Protein AF-A0A2N2J6Y8-F1 (afdb_monomer)

Solvent-accessible surface area (backbone atoms only — not comparable to full-atom values): 2978 Å² total; per-residue (Å²): 109,39,67,56,40,66,70,31,66,57,43,42,47,12,23,73,60,62,58,60,72,51,29,55,49,50,63,60,31,46,76,76,74,34,72,34,41,50,41,27,27,72,74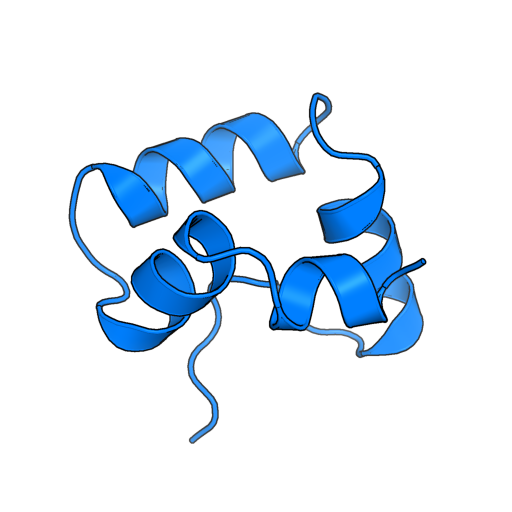,69,73,44,59,65,52,54,66,87,126

Radius of gyration: 9.7 Å; Cα contacts (8 Å, |Δi|>4): 65; chains: 1; bounding box: 26×19×23 Å

Secondary structure (DSSP, 8-state):
-HHHHHH-HHHHHHHHH-SSHHHHHHHHHTTTT-HHHHHHHHHHSS-TTS---

Foldseek 3Di:
DLVVLVVPPLLVVLQVPVDDDSVVVLVVCLVPPDPNQVVNCVPVVDGSNHYDD

Sequence (53 aa):
MAQFCVTCPVCKHARKKQQGAAFWFVKKIESGLCPFCKAYERVYGRKAHQPLH

pLDDT: mean 72.62, std 6.17, range [49.78, 82.25]

Mean predicted aligned error: 6.28 Å

Structure (mmCIF, N/CA/C/O backbone):
data_AF-A0A2N2J6Y8-F1
#
_entry.id   AF-A0A2N2J6Y8-F1
#
loop_
_atom_site.group_PDB
_atom_site.id
_atom_site.type_symbol
_atom_site.label_atom_id
_atom_site.label_alt_id
_atom_site.label_comp_id
_atom_site.label_asym_id
_atom_site.label_entity_id
_atom_site.label_seq_id
_atom_site.pdbx_PDB_ins_code
_atom_site.Cartn_x
_atom_site.Cartn_y
_atom_site.Cartn_z
_atom_site.occupancy
_atom_site.B_iso_or_equiv
_atom_site.auth_seq_id
_atom_site.auth_comp_id
_atom_site.auth_asym_id
_atom_site.auth_atom_id
_atom_site.pdbx_PDB_model_num
ATOM 1 N N . MET A 1 1 ? 4.012 -9.120 -9.744 1.00 59.22 1 MET A N 1
ATOM 2 C CA . MET A 1 1 ? 4.366 -7.897 -8.976 1.00 59.22 1 MET A CA 1
ATOM 3 C C . MET A 1 1 ? 3.154 -7.228 -8.318 1.00 59.22 1 MET A C 1
ATOM 5 O O . MET A 1 1 ? 3.203 -7.006 -7.118 1.00 59.22 1 MET A O 1
ATOM 9 N N . ALA A 1 2 ? 2.040 -6.971 -9.018 1.00 62.72 2 ALA A N 1
ATOM 10 C CA . ALA A 1 2 ? 0.844 -6.349 -8.415 1.00 62.72 2 ALA A CA 1
ATOM 11 C C . ALA A 1 2 ? 0.214 -7.144 -7.243 1.00 62.72 2 ALA A C 1
ATOM 13 O O . ALA A 1 2 ? -0.316 -6.544 -6.313 1.00 62.72 2 ALA A O 1
ATOM 14 N N . GLN A 1 3 ? 0.319 -8.480 -7.238 1.00 64.81 3 GLN A N 1
ATOM 15 C CA . GLN A 1 3 ? -0.162 -9.334 -6.139 1.00 64.81 3 GLN A CA 1
ATOM 16 C C . GLN A 1 3 ? 0.528 -9.052 -4.797 1.00 64.81 3 GLN A C 1
ATOM 18 O O . GLN A 1 3 ? -0.110 -9.171 -3.758 1.00 64.81 3 GLN A O 1
ATOM 23 N N . PHE A 1 4 ? 1.786 -8.598 -4.807 1.00 69.50 4 PHE A N 1
ATOM 24 C CA . PHE A 1 4 ? 2.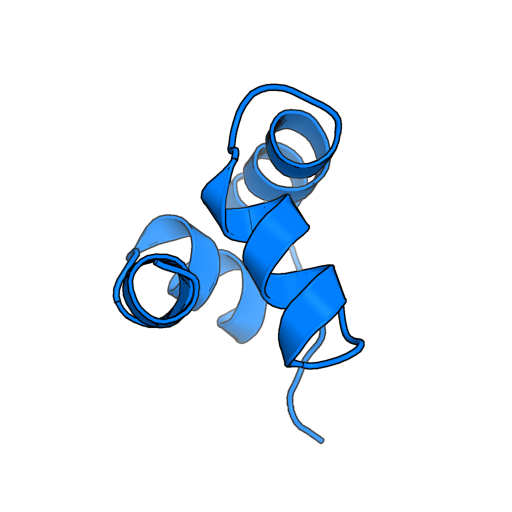504 -8.241 -3.580 1.00 69.50 4 PHE A CA 1
ATOM 25 C C . PHE A 1 4 ? 1.866 -7.034 -2.875 1.00 69.50 4 PHE A C 1
ATOM 27 O O . PHE A 1 4 ? 1.895 -6.913 -1.654 1.00 69.50 4 PHE A O 1
ATOM 34 N N . CYS A 1 5 ? 1.216 -6.156 -3.645 1.00 69.12 5 CYS A N 1
ATOM 35 C CA . CYS A 1 5 ? 0.441 -5.041 -3.110 1.00 69.12 5 CYS A CA 1
ATOM 36 C C . CYS A 1 5 ? -0.822 -5.527 -2.369 1.00 69.12 5 CYS A C 1
ATOM 38 O O . CYS A 1 5 ? -1.278 -4.871 -1.439 1.00 69.12 5 CYS A O 1
ATOM 40 N N . VAL A 1 6 ? -1.345 -6.709 -2.721 1.00 66.31 6 VAL A N 1
ATOM 41 C CA . VAL A 1 6 ? -2.504 -7.344 -2.064 1.00 66.31 6 VAL A CA 1
ATOM 42 C C . VAL A 1 6 ? -2.105 -7.997 -0.737 1.00 66.31 6 VAL A C 1
ATOM 44 O O . VAL A 1 6 ? -2.863 -7.946 0.232 1.00 66.31 6 VAL A O 1
ATOM 47 N N . THR A 1 7 ? -0.902 -8.571 -0.668 1.00 69.12 7 THR A N 1
ATOM 48 C CA . THR A 1 7 ? -0.322 -9.127 0.566 1.00 69.12 7 THR A CA 1
ATOM 49 C C . THR A 1 7 ? 0.329 -8.076 1.462 1.00 69.12 7 THR A C 1
ATOM 51 O O . THR A 1 7 ? 0.539 -8.343 2.643 1.00 69.12 7 THR A O 1
ATOM 54 N N . CYS A 1 8 ? 0.611 -6.874 0.952 1.00 75.00 8 CYS A N 1
ATOM 55 C CA . CYS A 1 8 ? 1.195 -5.801 1.746 1.00 75.00 8 CYS A CA 1
ATOM 56 C C . CYS A 1 8 ? 0.245 -5.402 2.894 1.00 75.00 8 CYS A C 1
ATOM 58 O O . CYS A 1 8 ? -0.865 -4.921 2.633 1.00 75.00 8 CYS A O 1
ATOM 60 N N . PRO A 1 9 ? 0.668 -5.529 4.167 1.00 75.12 9 PRO A N 1
ATOM 61 C CA . PRO A 1 9 ? -0.192 -5.241 5.312 1.00 75.12 9 PRO A CA 1
ATOM 62 C C . PRO A 1 9 ? -0.632 -3.775 5.340 1.00 75.12 9 PRO A C 1
ATOM 64 O O . PRO A 1 9 ? -1.762 -3.487 5.720 1.00 75.12 9 PRO A O 1
ATOM 67 N N . VAL A 1 10 ? 0.210 -2.856 4.860 1.00 77.38 10 VAL A N 1
ATOM 68 C CA . VAL A 1 10 ? -0.096 -1.421 4.782 1.00 77.38 10 VAL A CA 1
ATOM 69 C C . VAL A 1 10 ? -1.174 -1.140 3.733 1.00 77.38 10 VAL A C 1
ATOM 71 O O . VAL A 1 10 ? -2.163 -0.480 4.043 1.00 77.38 10 VAL A O 1
ATOM 74 N N . CYS A 1 11 ? -1.038 -1.683 2.519 1.00 76.19 11 CYS A N 1
ATOM 75 C CA . CYS A 1 11 ? -2.034 -1.508 1.455 1.00 76.19 11 CYS A CA 1
ATOM 76 C C . CYS A 1 11 ? -3.364 -2.185 1.820 1.00 76.19 11 CYS A C 1
ATOM 78 O O . CYS A 1 11 ? -4.429 -1.598 1.631 1.00 76.19 11 CYS A O 1
ATOM 80 N N . LYS A 1 12 ? -3.309 -3.374 2.435 1.00 77.81 12 LYS A N 1
ATOM 81 C CA . LYS A 1 12 ? -4.482 -4.089 2.957 1.00 77.81 12 LYS A CA 1
ATOM 82 C C . LYS A 1 12 ? -5.182 -3.302 4.067 1.00 77.81 12 LYS A C 1
ATOM 84 O O . LYS A 1 12 ? -6.407 -3.205 4.065 1.00 77.81 12 LYS A O 1
ATOM 89 N N . HIS A 1 13 ? -4.427 -2.718 4.998 1.00 79.00 13 HIS A N 1
ATOM 90 C CA . HIS A 1 13 ? -4.987 -1.907 6.081 1.00 79.00 13 HIS A CA 1
ATOM 91 C C . HIS A 1 13 ? -5.569 -0.588 5.5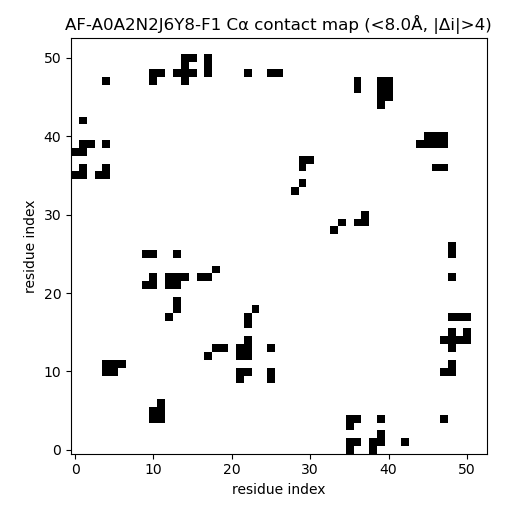59 1.00 79.00 13 HIS A C 1
ATOM 93 O O . HIS A 1 13 ? -6.671 -0.211 5.955 1.00 79.00 13 HIS A O 1
ATOM 99 N N . ALA A 1 14 ? -4.882 0.074 4.624 1.00 80.00 14 ALA A N 1
ATOM 100 C CA . ALA A 1 14 ? -5.372 1.277 3.958 1.00 80.00 14 ALA A CA 1
ATOM 101 C C . ALA A 1 14 ? -6.666 1.013 3.177 1.00 80.00 14 ALA A C 1
ATOM 103 O O . ALA A 1 14 ? -7.605 1.794 3.293 1.00 80.00 14 ALA A O 1
ATOM 104 N N . ARG A 1 15 ? -6.754 -0.112 2.456 1.00 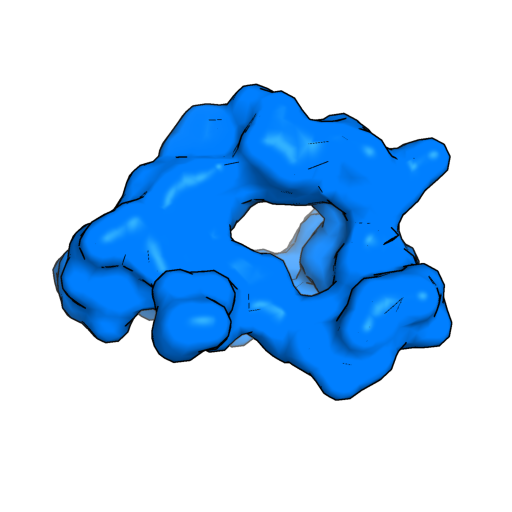76.94 15 ARG A N 1
ATOM 105 C CA . ARG A 1 15 ? -7.976 -0.551 1.766 1.00 76.94 15 ARG A CA 1
ATOM 106 C C . ARG A 1 15 ? -9.115 -0.871 2.734 1.00 76.94 15 ARG A C 1
ATOM 108 O O . ARG A 1 15 ? -10.254 -0.527 2.453 1.00 76.94 15 ARG A O 1
ATOM 115 N N . LYS A 1 16 ? -8.820 -1.533 3.859 1.00 76.94 16 LYS A N 1
ATOM 116 C CA . LYS A 1 16 ? -9.838 -1.954 4.835 1.00 76.94 16 LYS A CA 1
ATOM 117 C C . LYS A 1 16 ? -10.405 -0.784 5.637 1.00 76.94 16 LYS A C 1
ATOM 119 O O . LYS A 1 16 ? -11.599 -0.758 5.901 1.00 76.94 16 LYS A O 1
ATOM 124 N N . LYS A 1 17 ? -9.550 0.142 6.080 1.00 78.00 17 LYS A N 1
ATOM 125 C CA . LYS A 1 17 ? -9.973 1.267 6.921 1.00 78.00 17 LYS A CA 1
ATOM 126 C C . LYS A 1 17 ? -10.398 2.477 6.096 1.00 78.00 17 LYS A C 1
ATOM 128 O O . LYS A 1 17 ? -11.238 3.223 6.568 1.00 78.00 17 LYS A O 1
ATOM 133 N N . GLN A 1 18 ? -9.798 2.692 4.920 1.00 68.44 18 GLN A N 1
ATOM 134 C CA . GLN A 1 18 ? -10.000 3.862 4.049 1.00 68.44 18 GLN A CA 1
ATOM 135 C C . GLN A 1 18 ? -9.849 5.239 4.717 1.00 68.44 18 GLN A C 1
ATOM 137 O O . GLN A 1 18 ? -10.167 6.264 4.127 1.00 68.44 18 GLN A O 1
ATOM 142 N N . GLN A 1 19 ? -9.339 5.273 5.946 1.00 69.94 19 GLN A N 1
ATOM 143 C CA . GLN A 1 19 ? -9.200 6.469 6.757 1.00 69.94 19 GLN A CA 1
ATOM 144 C C . GLN A 1 19 ? -8.056 6.284 7.759 1.00 69.94 19 GLN A C 1
ATOM 146 O O . GLN A 1 19 ? -7.803 5.178 8.249 1.00 69.94 19 GLN A O 1
ATOM 151 N N . GLY A 1 20 ? -7.342 7.373 8.048 1.00 73.56 20 GLY A N 1
ATOM 152 C CA . GLY A 1 20 ? -6.216 7.405 8.985 1.00 73.56 20 GLY A CA 1
ATOM 153 C C . GLY A 1 20 ? -4.828 7.387 8.334 1.00 73.56 20 GLY A C 1
ATOM 154 O O . GLY A 1 20 ? -4.675 7.426 7.112 1.00 73.56 20 GLY A O 1
ATOM 155 N N . ALA A 1 21 ? -3.793 7.328 9.177 1.00 77.06 21 ALA A N 1
ATOM 156 C CA . ALA A 1 21 ? -2.394 7.500 8.775 1.00 77.06 21 ALA A CA 1
ATOM 157 C C . ALA A 1 21 ? -1.932 6.511 7.688 1.00 77.06 21 ALA A C 1
ATOM 159 O O . ALA A 1 21 ? -1.216 6.903 6.772 1.00 77.06 21 ALA A O 1
ATOM 160 N N . ALA A 1 22 ? -2.394 5.255 7.729 1.00 75.44 22 ALA A N 1
ATOM 161 C CA . ALA A 1 22 ? -2.064 4.253 6.712 1.00 75.44 22 ALA A CA 1
ATOM 162 C C . ALA A 1 22 ? -2.621 4.612 5.322 1.00 75.44 22 ALA A C 1
ATOM 164 O O . ALA A 1 22 ? -1.934 4.430 4.321 1.00 75.44 22 ALA A O 1
ATOM 165 N N . PHE A 1 23 ? -3.838 5.163 5.252 1.00 78.00 23 PHE A N 1
ATOM 166 C CA . PHE A 1 23 ? -4.433 5.629 3.996 1.00 78.00 23 PHE A CA 1
ATOM 167 C C . PHE A 1 23 ? -3.640 6.799 3.412 1.00 78.00 23 PHE A C 1
ATOM 169 O O . PHE A 1 23 ? -3.302 6.796 2.230 1.00 78.00 23 PHE A O 1
ATOM 176 N N . TRP A 1 24 ? -3.283 7.769 4.255 1.00 78.00 24 TRP A N 1
ATOM 177 C CA . TRP A 1 24 ? -2.505 8.930 3.827 1.00 78.00 24 TRP A CA 1
ATOM 178 C C . TRP A 1 24 ? -1.087 8.544 3.390 1.00 78.00 24 TRP A C 1
ATOM 180 O O . TRP A 1 24 ? -0.589 9.049 2.385 1.00 78.00 24 TRP A O 1
ATOM 190 N N . PHE A 1 25 ? -0.469 7.585 4.084 1.00 78.75 25 PHE A N 1
ATOM 191 C CA . PHE A 1 25 ? 0.825 7.023 3.712 1.00 78.75 25 PHE A CA 1
ATOM 192 C C . PHE A 1 25 ? 0.766 6.329 2.347 1.00 78.75 25 PHE A C 1
ATOM 194 O O . PHE A 1 25 ? 1.558 6.671 1.474 1.00 78.75 25 PHE A O 1
ATOM 201 N N . VAL A 1 26 ? -0.211 5.437 2.120 1.00 76.81 26 VAL A N 1
ATOM 202 C CA . VAL A 1 26 ? -0.411 4.762 0.820 1.00 76.81 26 VAL A CA 1
ATOM 203 C C . VAL A 1 26 ? -0.672 5.771 -0.299 1.00 76.81 26 VAL A C 1
ATOM 205 O O . VAL A 1 26 ? -0.049 5.685 -1.353 1.00 76.81 26 VAL A O 1
ATOM 208 N N . LYS A 1 27 ? -1.511 6.780 -0.050 1.00 75.19 27 LYS A N 1
ATOM 209 C CA . LYS A 1 27 ? -1.798 7.862 -1.003 1.00 75.19 27 LYS A CA 1
ATOM 210 C C . LYS A 1 27 ? -0.553 8.691 -1.354 1.00 75.19 27 LYS A C 1
ATOM 212 O O . LYS A 1 27 ? -0.429 9.172 -2.474 1.00 75.19 27 LYS A O 1
ATOM 217 N N . LYS A 1 28 ? 0.384 8.857 -0.417 1.00 77.50 28 LYS A N 1
ATOM 218 C CA . LYS A 1 28 ? 1.634 9.592 -0.654 1.00 77.50 28 LYS A CA 1
ATOM 219 C C . LYS A 1 28 ? 2.677 8.738 -1.386 1.00 77.50 28 LYS A C 1
ATOM 221 O O . LYS A 1 28 ? 3.360 9.244 -2.272 1.00 77.50 28 LYS A O 1
ATOM 226 N N . ILE A 1 29 ? 2.777 7.444 -1.067 1.00 76.31 29 ILE A N 1
ATOM 227 C CA . ILE A 1 29 ? 3.741 6.528 -1.705 1.00 76.31 29 ILE A CA 1
ATOM 228 C C . ILE A 1 29 ? 3.276 6.004 -3.071 1.00 76.31 29 ILE A C 1
ATOM 230 O O . ILE A 1 29 ? 4.133 5.699 -3.903 1.00 76.31 29 ILE A O 1
ATOM 234 N N . GLU A 1 30 ? 1.964 5.913 -3.341 1.00 70.94 30 GLU A N 1
ATOM 235 C CA . GLU A 1 30 ? 1.448 5.479 -4.654 1.00 70.94 30 GLU A CA 1
ATOM 236 C C . GLU A 1 30 ? 1.881 6.434 -5.775 1.00 70.94 30 GLU A C 1
ATOM 238 O O . GLU A 1 30 ? 2.080 6.005 -6.909 1.00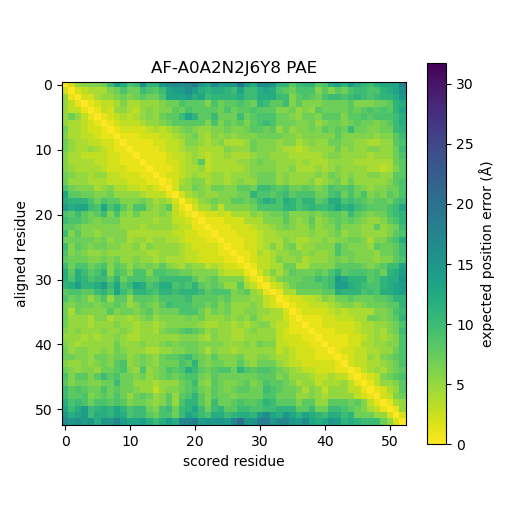 70.94 30 GLU A O 1
ATOM 243 N N . SER A 1 31 ? 2.118 7.708 -5.439 1.00 66.06 31 SER A N 1
ATOM 244 C CA . SER A 1 31 ? 2.475 8.760 -6.392 1.00 66.06 31 SER A CA 1
ATOM 245 C C . SER A 1 31 ? 3.907 8.664 -6.937 1.00 66.06 31 SER A C 1
ATOM 247 O O . SER A 1 31 ? 4.215 9.324 -7.927 1.00 66.06 31 SER A O 1
ATOM 249 N N . GLY A 1 32 ? 4.789 7.849 -6.342 1.00 62.88 32 GLY A N 1
ATOM 250 C CA . GLY A 1 32 ? 6.160 7.721 -6.855 1.00 62.88 32 GLY A CA 1
ATOM 251 C C . GLY A 1 32 ? 7.112 6.802 -6.094 1.00 62.88 32 GLY A C 1
ATOM 252 O O . GLY A 1 32 ? 8.120 6.397 -6.661 1.00 62.88 32 GLY A O 1
ATOM 253 N N . LEU A 1 33 ? 6.803 6.425 -4.850 1.00 69.12 33 LEU A N 1
ATOM 254 C CA . LEU A 1 33 ? 7.701 5.600 -4.032 1.00 69.12 33 LEU A CA 1
ATOM 255 C C . LEU A 1 33 ? 7.472 4.095 -4.220 1.00 69.12 33 LEU A C 1
ATOM 257 O O . LEU A 1 33 ? 8.396 3.304 -4.057 1.00 69.12 33 LEU A O 1
ATOM 261 N N . CYS A 1 34 ? 6.238 3.680 -4.528 1.00 70.75 34 CYS A N 1
ATOM 262 C CA . CYS A 1 34 ? 5.873 2.268 -4.562 1.00 70.75 34 CYS A CA 1
ATOM 263 C C . CYS A 1 34 ? 5.552 1.794 -5.994 1.00 70.75 34 CYS A C 1
ATOM 265 O O . CYS A 1 34 ? 4.433 2.014 -6.473 1.00 70.75 34 CYS A O 1
ATOM 267 N N . PRO A 1 35 ? 6.469 1.075 -6.676 1.00 70.50 35 PRO A N 1
ATOM 268 C CA . PRO A 1 35 ? 6.212 0.542 -8.018 1.00 70.50 35 PRO A CA 1
ATOM 269 C C . PRO A 1 35 ? 5.034 -0.448 -8.041 1.00 70.50 35 PRO A C 1
ATOM 271 O O . PRO A 1 35 ? 4.359 -0.602 -9.059 1.00 70.50 35 PRO A O 1
ATOM 274 N N . PHE A 1 36 ? 4.731 -1.078 -6.902 1.00 76.06 36 PHE A N 1
ATOM 275 C CA . PHE A 1 36 ? 3.641 -2.041 -6.765 1.00 76.06 36 PHE A CA 1
ATOM 276 C C . PHE A 1 36 ? 2.249 -1.403 -6.806 1.00 76.06 36 PHE A C 1
ATOM 278 O O . PHE A 1 36 ? 1.359 -1.988 -7.416 1.00 76.06 36 PHE A O 1
ATOM 285 N N . CYS A 1 37 ? 2.058 -0.214 -6.22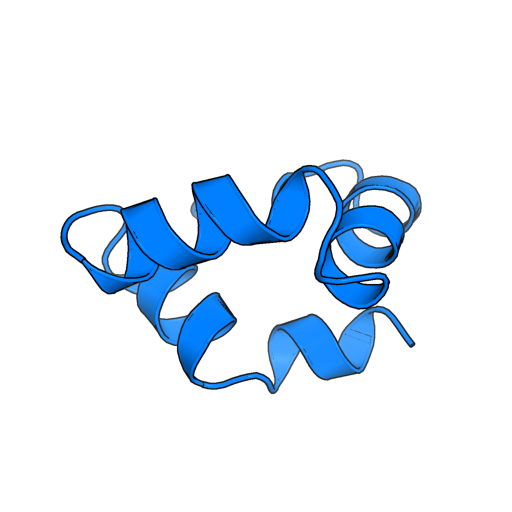0 1.00 74.31 37 CYS A N 1
ATOM 286 C CA . CYS A 1 37 ? 0.770 0.494 -6.277 1.00 74.31 37 CYS A CA 1
ATOM 287 C C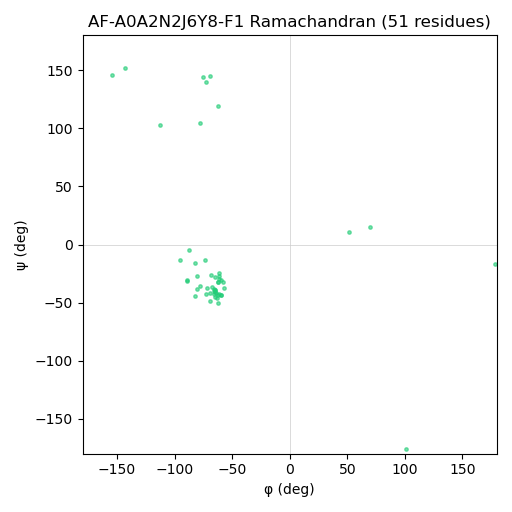 . CYS A 1 37 ? 0.444 0.915 -7.715 1.00 74.31 37 CYS A C 1
ATOM 289 O O . CYS A 1 37 ? -0.664 0.694 -8.196 1.00 74.31 37 CYS A O 1
ATOM 291 N N . LYS A 1 38 ? 1.447 1.419 -8.443 1.00 75.75 38 LYS A N 1
ATOM 292 C 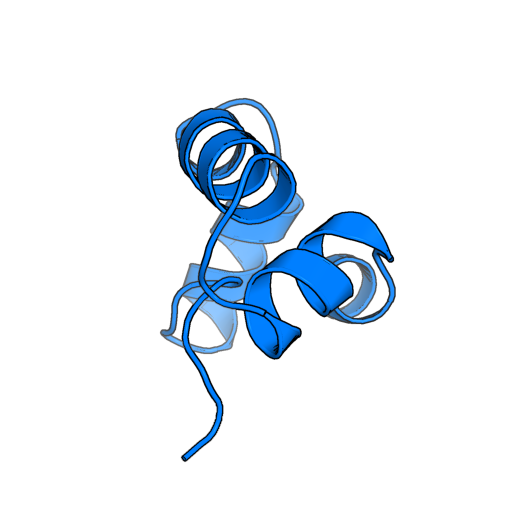CA . LYS A 1 38 ? 1.318 1.808 -9.854 1.00 75.75 38 LYS A CA 1
ATOM 293 C C . LYS A 1 38 ? 1.027 0.605 -10.759 1.00 75.75 38 LYS A C 1
ATOM 295 O O . LYS A 1 38 ? 0.219 0.691 -11.681 1.00 75.75 38 LYS A O 1
ATOM 300 N N . ALA A 1 39 ? 1.658 -0.538 -10.477 1.00 78.12 39 ALA A N 1
ATOM 301 C CA . ALA A 1 39 ? 1.350 -1.799 -11.148 1.00 78.12 39 ALA A CA 1
ATOM 302 C C . ALA A 1 39 ? -0.056 -2.314 -10.795 1.00 78.12 39 ALA A C 1
ATOM 304 O O . ALA A 1 39 ? -0.734 -2.857 -11.661 1.00 78.12 39 ALA A O 1
ATOM 305 N N . TYR A 1 40 ? -0.505 -2.134 -9.550 1.00 77.31 40 TYR A N 1
ATOM 306 C CA . TYR A 1 40 ? -1.852 -2.498 -9.117 1.00 77.31 40 TYR A CA 1
ATOM 307 C C . TYR A 1 40 ? -2.916 -1.687 -9.865 1.00 77.31 40 TYR A C 1
ATOM 309 O O . TYR A 1 40 ? -3.839 -2.284 -10.409 1.00 77.31 40 TYR A O 1
ATOM 317 N N . GLU A 1 41 ? -2.743 -0.367 -9.987 1.00 77.50 41 GLU A N 1
ATOM 318 C CA . GLU A 1 41 ? -3.627 0.483 -10.799 1.00 77.50 41 GLU A CA 1
ATOM 319 C C . GLU A 1 41 ? -3.646 0.068 -12.271 1.00 77.50 41 GLU A C 1
ATOM 321 O O . GLU A 1 41 ? -4.719 -0.030 -12.854 1.00 77.50 41 GLU A O 1
ATOM 326 N N . ARG A 1 42 ? -2.489 -0.244 -12.869 1.00 78.88 42 ARG A N 1
ATOM 327 C CA . ARG A 1 42 ? -2.430 -0.709 -14.266 1.00 78.88 42 ARG A CA 1
ATOM 328 C C . ARG A 1 42 ? -3.117 -2.053 -14.497 1.00 78.88 42 ARG A C 1
ATOM 330 O O . ARG A 1 42 ? -3.740 -2.230 -15.533 1.00 78.88 42 ARG A O 1
ATOM 337 N N . VAL A 1 43 ? -2.958 -3.005 -13.577 1.00 82.25 43 VAL A N 1
ATOM 338 C CA . VAL A 1 43 ? -3.489 -4.369 -13.742 1.00 82.25 43 VAL A CA 1
ATOM 339 C C . VAL A 1 43 ? -4.964 -4.442 -13.363 1.00 82.25 43 VAL A C 1
ATOM 341 O O . VAL A 1 43 ? -5.749 -5.066 -14.065 1.00 82.25 43 VAL A O 1
ATOM 344 N N . TYR A 1 44 ? -5.344 -3.828 -12.244 1.00 76.00 44 TYR A N 1
ATOM 345 C CA . TYR A 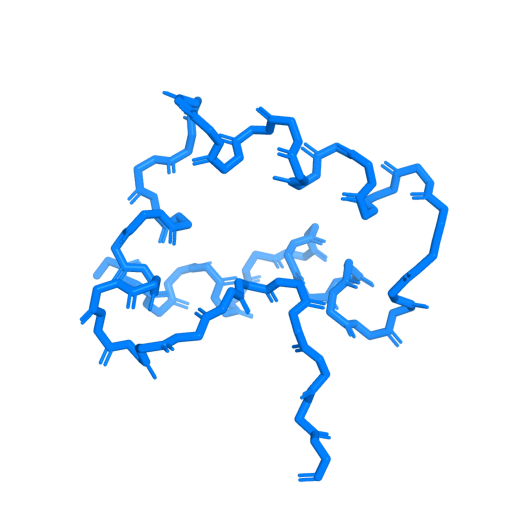1 44 ? -6.704 -3.919 -11.716 1.00 76.00 44 TYR A CA 1
ATOM 346 C C . TYR A 1 44 ? -7.595 -2.752 -12.148 1.00 76.00 44 TYR A C 1
ATOM 348 O O . TYR A 1 44 ? -8.807 -2.841 -11.954 1.00 76.00 44 TYR A O 1
ATOM 356 N N . GLY A 1 45 ? -7.028 -1.673 -12.700 1.00 74.75 45 GLY A N 1
ATOM 357 C CA . GLY A 1 45 ? -7.765 -0.472 -13.108 1.00 74.75 45 GLY A CA 1
ATOM 358 C C . GLY A 1 45 ? -8.311 0.347 -11.935 1.00 74.75 45 GLY A C 1
ATOM 359 O O . GLY A 1 45 ? -9.213 1.156 -12.119 1.00 74.75 45 GLY A O 1
ATOM 360 N N . ARG A 1 46 ? -7.834 0.096 -10.710 1.00 74.12 46 ARG A N 1
ATOM 361 C CA . ARG A 1 46 ? -8.360 0.694 -9.469 1.00 74.12 46 ARG A CA 1
ATOM 362 C C . ARG A 1 46 ? -7.236 0.976 -8.497 1.00 74.12 46 ARG A C 1
ATOM 364 O O . ARG A 1 46 ? -6.235 0.257 -8.460 1.00 74.12 46 ARG A O 1
ATOM 371 N N . LYS A 1 47 ? -7.440 1.982 -7.653 1.00 71.94 47 LYS A N 1
ATOM 372 C CA . LYS A 1 47 ? -6.451 2.362 -6.648 1.00 71.94 47 LYS A CA 1
ATOM 373 C C . LYS A 1 47 ? -6.330 1.309 -5.551 1.00 71.94 47 LYS A C 1
ATOM 375 O O . LYS A 1 47 ? -7.316 0.688 -5.143 1.00 71.94 47 LYS A O 1
ATOM 380 N N . ALA A 1 48 ? -5.117 1.121 -5.030 1.00 68.62 48 ALA A N 1
ATOM 381 C CA . ALA A 1 48 ? -4.861 0.143 -3.969 1.00 68.62 48 ALA A CA 1
ATOM 382 C C . ALA A 1 48 ? -5.727 0.411 -2.719 1.00 68.62 48 ALA A C 1
ATOM 384 O O . ALA A 1 48 ? -6.177 -0.527 -2.064 1.00 68.62 48 ALA A O 1
ATOM 385 N N . HIS A 1 49 ? -6.030 1.682 -2.444 1.00 70.31 49 HIS A N 1
ATOM 386 C CA . HIS A 1 49 ? -6.818 2.144 -1.300 1.00 70.31 49 HIS A CA 1
ATOM 387 C C . HIS A 1 49 ? -8.343 2.187 -1.522 1.00 70.31 49 HIS A C 1
ATOM 389 O O . HIS A 1 49 ? -9.080 2.513 -0.590 1.00 70.31 49 HIS A O 1
ATOM 395 N N . GLN A 1 50 ? -8.831 1.903 -2.733 1.00 69.31 50 GLN A N 1
ATOM 396 C CA . GLN A 1 50 ? -10.268 1.896 -3.025 1.00 69.31 50 GLN A CA 1
ATOM 397 C C . GLN A 1 50 ? -10.932 0.667 -2.378 1.00 69.31 50 GLN A C 1
ATOM 399 O O . GLN A 1 50 ? -10.327 -0.414 -2.398 1.00 69.31 50 GLN A O 1
ATOM 404 N N . PRO A 1 51 ? -12.142 0.797 -1.806 1.00 63.31 51 PRO A N 1
ATOM 405 C CA . PRO A 1 51 ? -12.821 -0.320 -1.174 1.00 63.31 51 PRO A CA 1
ATOM 406 C C . PRO A 1 51 ? -13.372 -1.230 -2.274 1.00 63.31 51 PRO A C 1
ATOM 408 O O . PRO A 1 51 ? -13.790 -0.766 -3.335 1.00 63.31 51 PRO A O 1
ATOM 411 N N . LEU A 1 52 ? -13.361 -2.537 -2.036 1.00 62.22 52 LEU A N 1
ATOM 412 C CA . LEU A 1 52 ? -14.179 -3.444 -2.832 1.00 62.22 52 LEU A CA 1
ATOM 413 C C . LEU A 1 52 ? -15.600 -3.301 -2.276 1.00 62.22 52 LEU A C 1
ATOM 415 O O . LEU A 1 52 ? -15.831 -3.722 -1.145 1.00 62.22 52 LEU A O 1
ATOM 419 N N . HIS A 1 53 ? -16.463 -2.594 -3.009 1.00 49.78 53 HIS A N 1
ATOM 420 C CA . HIS A 1 53 ? -17.908 -2.625 -2.783 1.00 49.78 53 HIS A CA 1
ATOM 421 C C . HIS A 1 53 ? -18.437 -4.008 -3.166 1.00 49.78 53 HIS A C 1
ATOM 423 O O . HIS A 1 53 ? -17.929 -4.549 -4.179 1.00 49.78 53 HIS A O 1
#